Protein AF-A0A951K7D3-F1 (afdb_monomer_lite)

Sequence (99 aa):
MSRSVAVAVMSALFVLSSGAEPARAYPPVDSGYLDYAEMVATIEQIAAGKPSIARLFSIGRGHQGRELWAAAKVSDNVGVDEEEPEVVFTTVACTGGST

Secondary structure (DSSP, 8-state):
--------------------PPPPSS-GGGTTS--HHHHHHHHHHHHHH-TTTEEEEEEEE-TTS-EEEEEEEE-TTTTS--SS---------------

Foldseek 3Di:
DDDDDDDDDDDDPPPPPVPPPPDQLDDPVVNPDDAPVRVVVVLVVVCVVPVQFWDWDFPAADPVRHTRRQDRRGDNRSVDDDPDDDDGDDDDDPHSDDD

pLDDT: mean 77.32, std 19.67, range [35.38, 97.75]

Radius of gyration: 22.45 Å; chains: 1; bounding box: 45×70×38 Å

Structure (mmCIF, N/CA/C/O backbone):
data_AF-A0A951K7D3-F1
#
_entry.id   AF-A0A951K7D3-F1
#
loop_
_atom_site.group_PDB
_atom_site.id
_atom_site.type_symbol
_atom_site.label_atom_id
_atom_site.label_alt_id
_atom_site.label_comp_id
_atom_site.label_asym_id
_atom_site.label_entity_id
_atom_site.label_seq_id
_atom_site.pdbx_PDB_ins_code
_atom_site.Cartn_x
_atom_site.Cartn_y
_atom_site.Cartn_z
_atom_site.occupancy
_atom_site.B_iso_or_equiv
_atom_site.auth_seq_id
_atom_site.auth_comp_id
_atom_site.auth_asym_id
_atom_site.auth_atom_id
_atom_site.pdbx_PDB_model_num
ATOM 1 N N . MET A 1 1 ? 24.835 -58.609 14.491 1.00 47.56 1 MET A N 1
ATOM 2 C CA . MET A 1 1 ? 25.436 -58.481 13.142 1.00 47.56 1 MET A CA 1
ATOM 3 C C . MET A 1 1 ? 24.309 -58.250 12.139 1.00 47.56 1 MET A C 1
ATOM 5 O O . MET A 1 1 ? 23.274 -58.872 12.307 1.00 47.56 1 MET A O 1
ATOM 9 N N . SER A 1 2 ? 24.536 -57.359 11.161 1.00 41.78 2 SER A N 1
ATOM 10 C CA . SER A 1 2 ? 23.599 -56.761 10.173 1.00 41.78 2 SER A CA 1
ATOM 11 C C . SER A 1 2 ? 22.642 -55.701 10.738 1.00 41.78 2 SER A C 1
ATOM 13 O O . SER A 1 2 ? 21.737 -56.038 11.484 1.00 41.78 2 SER A O 1
ATOM 15 N N . ARG A 1 3 ? 22.916 -54.388 10.589 1.00 49.84 3 ARG A N 1
ATOM 16 C CA . ARG A 1 3 ? 22.825 -53.544 9.360 1.00 49.84 3 ARG A CA 1
ATOM 17 C C . ARG A 1 3 ? 21.383 -53.606 8.822 1.00 49.84 3 ARG A C 1
ATOM 19 O O . ARG A 1 3 ? 20.952 -54.673 8.419 1.00 49.84 3 ARG A O 1
ATOM 26 N N . SER A 1 4 ? 20.577 -52.544 8.890 1.00 44.81 4 SER A N 1
ATOM 27 C CA . SER A 1 4 ? 20.767 -51.326 8.095 1.00 44.81 4 SER A CA 1
ATOM 28 C C . SER A 1 4 ? 19.925 -50.148 8.608 1.00 44.81 4 SER A C 1
ATOM 30 O O . SER A 1 4 ? 18.732 -50.293 8.856 1.00 44.81 4 SER A O 1
ATOM 32 N N . VAL A 1 5 ? 20.545 -48.968 8.691 1.00 45.59 5 VAL A N 1
ATOM 33 C CA . VAL A 1 5 ? 19.872 -47.662 8.729 1.00 45.59 5 VAL A CA 1
ATOM 34 C C . VAL A 1 5 ? 19.616 -47.262 7.276 1.00 45.59 5 VAL A C 1
ATOM 36 O O . VAL A 1 5 ? 20.568 -47.115 6.510 1.00 45.59 5 VAL A O 1
ATOM 39 N N . ALA A 1 6 ? 18.353 -47.124 6.878 1.00 37.75 6 ALA A N 1
ATOM 40 C CA . ALA A 1 6 ? 17.989 -46.571 5.578 1.00 37.75 6 ALA A CA 1
ATOM 41 C C . ALA A 1 6 ? 17.901 -45.044 5.702 1.00 37.75 6 ALA A C 1
ATOM 43 O O . ALA A 1 6 ? 16.945 -44.503 6.251 1.00 37.75 6 ALA A O 1
ATOM 44 N N . VAL A 1 7 ? 18.937 -44.359 5.218 1.00 35.38 7 VAL A N 1
ATOM 45 C CA . VAL A 1 7 ? 18.949 -42.909 5.006 1.00 35.38 7 VAL A CA 1
ATOM 46 C C . VAL A 1 7 ? 18.114 -42.629 3.757 1.00 35.38 7 VAL A C 1
ATOM 48 O O . VAL A 1 7 ? 18.543 -42.924 2.643 1.00 35.38 7 VAL A O 1
ATOM 51 N N . ALA A 1 8 ? 16.909 -42.092 3.936 1.00 41.47 8 ALA A N 1
ATOM 52 C CA . ALA A 1 8 ? 16.109 -41.581 2.831 1.00 41.47 8 ALA A CA 1
ATOM 53 C C . ALA A 1 8 ? 16.667 -40.215 2.405 1.00 41.47 8 ALA A C 1
ATOM 55 O O . ALA A 1 8 ? 16.369 -39.181 2.996 1.00 41.47 8 ALA A O 1
ATOM 56 N N . VAL A 1 9 ? 17.518 -40.237 1.381 1.00 47.00 9 VAL A N 1
ATOM 57 C CA . VAL A 1 9 ? 17.872 -39.068 0.574 1.00 47.00 9 VAL A CA 1
ATOM 58 C C . VAL A 1 9 ? 16.646 -38.721 -0.271 1.00 47.00 9 VAL A C 1
ATOM 60 O O . VAL A 1 9 ? 16.288 -39.475 -1.172 1.00 47.00 9 VAL A O 1
ATOM 63 N N . MET A 1 10 ? 15.982 -37.603 0.019 1.00 44.47 10 MET A N 1
ATOM 64 C CA . MET A 1 10 ? 14.903 -37.068 -0.816 1.00 44.47 10 MET A CA 1
ATOM 65 C C . MET A 1 10 ? 15.105 -35.557 -0.975 1.00 44.47 10 MET A C 1
ATOM 67 O O . MET A 1 10 ? 14.628 -34.742 -0.196 1.00 44.47 10 MET A O 1
ATOM 71 N N . SER A 1 11 ? 15.920 -35.252 -1.984 1.00 52.22 11 SER A N 1
ATOM 72 C CA . SER A 1 11 ? 15.829 -34.103 -2.886 1.00 52.22 11 SER A CA 1
ATOM 73 C C . SER A 1 11 ? 15.684 -32.714 -2.263 1.00 52.22 11 SER A C 1
ATOM 75 O O . SER A 1 11 ? 14.592 -32.173 -2.118 1.00 52.22 11 SER A O 1
ATOM 77 N N . ALA A 1 12 ? 16.834 -32.074 -2.050 1.00 49.06 12 ALA A N 1
ATOM 78 C CA . ALA A 1 12 ? 16.937 -30.624 -2.086 1.00 49.06 12 ALA A CA 1
ATOM 79 C C . ALA A 1 12 ? 16.530 -30.137 -3.488 1.00 49.06 12 ALA A C 1
ATOM 81 O O . ALA A 1 12 ? 17.309 -30.224 -4.438 1.00 49.06 12 ALA A O 1
ATOM 82 N N . LEU A 1 13 ? 15.307 -29.622 -3.622 1.00 49.38 13 LEU A N 1
ATOM 83 C CA . LEU A 1 13 ? 14.955 -28.745 -4.731 1.00 49.38 13 LEU A CA 1
ATOM 84 C C . LEU A 1 13 ? 15.644 -27.401 -4.453 1.00 49.38 13 LEU A C 1
ATOM 86 O O . LEU A 1 13 ? 15.068 -26.484 -3.873 1.00 49.38 13 LEU A O 1
ATOM 90 N N . PHE A 1 14 ? 16.935 -27.330 -4.776 1.00 47.62 14 PHE A N 1
ATOM 91 C CA . PHE A 1 14 ? 17.673 -26.077 -4.815 1.00 47.62 14 PHE A CA 1
ATOM 92 C C . PHE A 1 14 ? 17.081 -25.265 -5.964 1.00 47.62 14 PHE A C 1
ATOM 94 O O . PHE A 1 14 ? 17.417 -25.469 -7.131 1.00 47.62 14 PHE A O 1
ATOM 101 N N . VAL A 1 15 ? 16.122 -24.403 -5.630 1.00 56.09 15 VAL A N 1
ATOM 102 C CA . VAL A 1 15 ? 15.662 -23.347 -6.523 1.00 56.09 15 VAL A CA 1
ATOM 103 C C . VAL A 1 15 ? 16.904 -22.538 -6.877 1.00 56.09 15 VAL A C 1
ATOM 105 O O . VAL A 1 15 ? 17.439 -21.814 -6.038 1.00 56.09 15 VAL A O 1
ATOM 108 N N . LEU A 1 16 ? 17.390 -22.688 -8.111 1.00 50.03 16 LEU A N 1
ATOM 109 C CA . LEU A 1 16 ? 18.271 -21.698 -8.708 1.00 50.03 16 LEU A CA 1
ATOM 110 C C . LEU A 1 16 ? 17.437 -20.428 -8.845 1.00 50.03 16 LEU A C 1
ATOM 112 O O . LEU A 1 16 ? 16.755 -20.227 -9.847 1.00 50.03 16 LEU A O 1
ATOM 116 N N . SER A 1 17 ? 17.457 -19.598 -7.803 1.00 58.31 17 SER A N 1
ATOM 117 C CA . SER A 1 17 ? 17.087 -18.201 -7.944 1.00 58.31 17 SER A CA 1
ATOM 118 C C . SER A 1 17 ? 18.061 -17.636 -8.968 1.00 58.31 17 SER A C 1
ATOM 120 O O . SER A 1 17 ? 19.258 -17.510 -8.698 1.00 58.31 17 SER A O 1
ATOM 122 N N . SER A 1 18 ? 17.588 -17.412 -10.193 1.00 52.94 18 SER A N 1
ATOM 123 C CA . SER A 1 18 ? 18.326 -16.618 -11.158 1.00 52.94 18 SER A CA 1
ATOM 124 C C . SER A 1 18 ? 18.545 -15.264 -10.497 1.00 52.94 18 SER A C 1
ATOM 126 O O . SER A 1 18 ? 17.594 -14.503 -10.350 1.00 52.94 18 SER A O 1
ATOM 128 N N . GLY A 1 19 ? 19.779 -14.983 -10.073 1.00 47.25 19 GLY A N 1
ATOM 129 C CA . GLY A 1 19 ? 20.199 -13.712 -9.476 1.00 47.25 19 GLY A CA 1
ATOM 130 C C . GLY A 1 19 ? 20.185 -12.545 -10.466 1.00 47.25 19 GLY A C 1
ATOM 131 O O . GLY A 1 19 ? 21.065 -11.692 -10.426 1.00 47.25 19 GLY A O 1
ATOM 132 N N . ALA A 1 20 ? 19.224 -12.525 -11.388 1.00 48.44 20 ALA A N 1
ATOM 133 C CA . ALA A 1 20 ? 18.844 -11.317 -12.083 1.00 48.44 20 ALA A CA 1
ATOM 134 C C . ALA A 1 20 ? 18.030 -10.490 -11.084 1.00 48.44 20 ALA A C 1
ATOM 136 O O . ALA A 1 20 ? 16.801 -10.540 -11.074 1.00 48.44 20 ALA A O 1
ATOM 137 N N . GLU A 1 21 ? 18.741 -9.773 -10.211 1.00 54.09 21 GLU A N 1
ATOM 138 C CA . GLU A 1 21 ? 18.168 -8.621 -9.521 1.00 54.09 21 GLU A CA 1
ATOM 139 C C . GLU A 1 21 ? 17.482 -7.777 -10.607 1.00 54.09 21 GLU A C 1
ATOM 141 O O . GLU A 1 21 ? 18.126 -7.494 -11.630 1.00 54.09 21 GLU A O 1
ATOM 146 N N . PRO A 1 22 ? 16.182 -7.455 -10.473 1.00 59.72 22 PRO A N 1
ATOM 147 C CA . PRO A 1 22 ? 15.498 -6.662 -11.481 1.00 59.72 22 PRO A CA 1
ATOM 148 C C . PRO A 1 22 ? 16.327 -5.403 -11.733 1.00 59.72 22 PRO A C 1
ATOM 150 O O . PRO A 1 22 ? 16.810 -4.772 -10.791 1.00 59.72 22 PRO A O 1
ATOM 153 N N . ALA A 1 23 ? 16.555 -5.075 -13.008 1.00 65.19 23 ALA A N 1
ATOM 154 C CA . ALA A 1 23 ? 17.243 -3.843 -13.359 1.00 65.19 23 ALA A CA 1
ATOM 155 C C . ALA A 1 23 ? 16.539 -2.700 -12.622 1.00 65.19 23 ALA A C 1
ATOM 157 O O . ALA A 1 23 ? 15.330 -2.528 -12.779 1.00 65.19 23 ALA A O 1
ATOM 158 N N . ARG A 1 24 ? 17.282 -1.988 -11.766 1.00 68.19 24 ARG A N 1
ATOM 159 C CA . ARG A 1 24 ? 16.709 -0.955 -10.905 1.00 68.19 24 ARG A CA 1
ATOM 160 C C . ARG A 1 24 ? 15.930 0.024 -11.776 1.00 68.19 24 ARG A C 1
ATOM 162 O O . ARG A 1 24 ? 16.483 0.547 -12.743 1.00 68.19 24 ARG A O 1
ATOM 169 N N . ALA A 1 25 ? 14.662 0.258 -11.441 1.00 79.06 25 ALA A N 1
ATOM 170 C CA . ALA A 1 25 ? 13.789 1.107 -12.251 1.00 79.06 25 ALA A CA 1
ATOM 171 C C . ALA A 1 25 ? 14.288 2.560 -12.342 1.00 79.06 25 ALA A C 1
ATOM 173 O O . ALA A 1 25 ? 13.915 3.289 -13.259 1.00 79.06 25 ALA A O 1
ATOM 174 N N . TYR A 1 26 ? 15.148 2.963 -11.402 1.00 83.12 26 TYR A N 1
ATOM 175 C CA . TYR A 1 26 ? 15.718 4.297 -11.302 1.00 83.12 26 TYR A CA 1
ATOM 176 C C . TYR A 1 26 ? 17.257 4.265 -11.278 1.00 83.12 26 TYR A C 1
ATOM 178 O O . TYR A 1 26 ? 17.849 3.312 -10.754 1.00 83.12 26 TYR A O 1
ATOM 186 N N . PRO A 1 27 ? 17.927 5.311 -11.804 1.00 87.81 27 PRO A N 1
ATOM 187 C CA . PRO A 1 27 ? 19.372 5.479 -11.678 1.00 87.81 27 PRO A CA 1
ATOM 188 C C . PRO A 1 27 ? 19.839 5.482 -10.212 1.00 87.81 27 PRO A C 1
ATOM 190 O O . PRO A 1 27 ? 19.060 5.819 -9.321 1.00 87.81 27 PRO A O 1
ATOM 193 N N . PRO A 1 28 ? 21.126 5.202 -9.926 1.00 88.00 28 PRO A N 1
ATOM 194 C CA . PRO A 1 28 ? 21.637 5.173 -8.552 1.00 88.00 28 PRO A CA 1
ATOM 195 C C . PRO A 1 28 ? 21.419 6.466 -7.755 1.00 88.00 28 PRO A C 1
ATOM 197 O O . PRO A 1 28 ? 21.270 6.405 -6.542 1.00 88.00 28 PRO A O 1
ATOM 200 N N . VAL A 1 29 ? 21.385 7.628 -8.417 1.00 92.44 29 VAL A N 1
ATOM 201 C CA . VAL A 1 29 ? 21.103 8.918 -7.760 1.00 92.44 29 VAL A CA 1
ATOM 202 C C . VAL A 1 29 ? 19.660 9.017 -7.245 1.00 92.44 29 VAL A C 1
ATOM 204 O O . VAL A 1 29 ? 19.416 9.670 -6.237 1.00 92.44 29 VAL A O 1
ATOM 207 N N . ASP A 1 30 ? 18.735 8.294 -7.874 1.00 88.44 30 ASP A N 1
ATOM 208 C CA . ASP A 1 30 ? 17.302 8.277 -7.571 1.00 88.44 30 ASP A CA 1
ATOM 209 C C . ASP A 1 30 ? 16.894 6.993 -6.827 1.00 88.44 30 ASP A C 1
ATOM 211 O O . ASP A 1 30 ? 15.721 6.635 -6.752 1.00 88.44 30 ASP A O 1
ATOM 215 N N . SER A 1 31 ? 17.859 6.285 -6.233 1.00 86.75 31 SER A N 1
ATOM 216 C CA . SER A 1 31 ? 17.651 4.977 -5.605 1.00 86.75 31 SER A CA 1
ATOM 217 C C . SER A 1 31 ? 16.688 4.978 -4.410 1.00 86.75 31 SER A C 1
ATOM 219 O O . SER A 1 31 ? 16.341 3.905 -3.920 1.00 86.75 31 SER A O 1
ATOM 221 N N . GLY A 1 32 ? 16.330 6.159 -3.896 1.00 87.25 32 GLY A N 1
ATOM 222 C CA . GLY A 1 32 ? 15.359 6.335 -2.814 1.00 87.25 32 GLY A CA 1
ATOM 223 C C . GLY A 1 32 ? 13.898 6.332 -3.274 1.00 87.25 32 GLY A C 1
ATOM 224 O O . GLY A 1 32 ? 13.011 6.244 -2.427 1.00 87.25 32 GLY A O 1
ATOM 225 N N . TYR A 1 33 ? 13.635 6.427 -4.581 1.00 87.00 33 TYR A N 1
ATOM 226 C CA . TYR A 1 33 ? 12.292 6.252 -5.123 1.00 87.00 33 TYR A CA 1
ATOM 227 C C . TYR A 1 33 ? 11.956 4.770 -5.243 1.00 87.00 33 TYR A C 1
ATOM 229 O O . TYR A 1 33 ? 12.805 3.963 -5.613 1.00 87.00 33 TYR A O 1
ATOM 237 N N . LEU A 1 34 ? 10.703 4.445 -4.933 1.00 86.44 34 LEU A N 1
ATOM 238 C CA . LEU A 1 34 ? 10.166 3.101 -5.079 1.00 86.44 34 LEU A CA 1
ATOM 239 C C . LEU A 1 34 ? 9.549 2.955 -6.461 1.00 86.44 34 LEU A C 1
ATOM 241 O O . LEU A 1 34 ? 8.735 3.789 -6.876 1.00 86.44 34 LEU A O 1
ATOM 245 N N . ASP A 1 35 ? 9.890 1.875 -7.149 1.00 86.56 35 ASP A N 1
ATOM 246 C CA . ASP A 1 35 ? 9.112 1.437 -8.297 1.00 86.56 35 ASP A CA 1
ATOM 247 C C . ASP A 1 35 ? 7.772 0.832 -7.854 1.00 86.56 35 ASP A C 1
ATOM 249 O O . ASP A 1 35 ? 7.409 0.829 -6.675 1.00 86.56 35 ASP A O 1
ATOM 253 N N . TYR A 1 36 ? 6.979 0.337 -8.804 1.00 86.19 36 TYR A N 1
ATOM 254 C CA . TYR A 1 36 ? 5.696 -0.255 -8.445 1.00 86.19 36 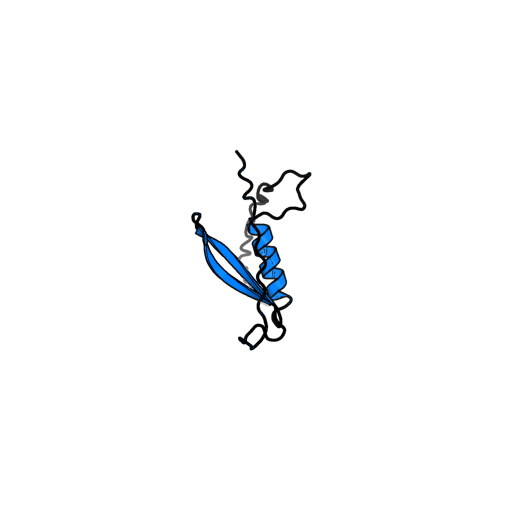TYR A CA 1
ATOM 255 C C . TYR A 1 36 ? 5.826 -1.493 -7.564 1.00 86.19 36 TYR A C 1
ATOM 257 O O . TYR A 1 36 ? 5.099 -1.598 -6.584 1.00 86.19 36 TYR A O 1
ATOM 265 N N . ALA A 1 37 ? 6.693 -2.437 -7.922 1.00 87.81 37 ALA A N 1
ATOM 266 C CA . ALA A 1 37 ? 6.825 -3.685 -7.184 1.00 87.81 37 ALA A CA 1
ATOM 267 C C . ALA A 1 37 ? 7.368 -3.416 -5.774 1.00 87.81 37 ALA A C 1
ATOM 269 O O . ALA A 1 37 ? 6.850 -3.964 -4.801 1.00 87.81 37 ALA A O 1
ATOM 270 N N . GLU A 1 38 ? 8.337 -2.508 -5.657 1.00 88.06 38 GLU A N 1
ATOM 271 C CA . GLU A 1 38 ? 8.881 -2.044 -4.381 1.00 88.06 38 GLU A CA 1
ATOM 272 C C . GLU A 1 38 ? 7.818 -1.320 -3.538 1.00 88.06 38 GLU A C 1
ATOM 274 O O . GLU A 1 38 ? 7.690 -1.586 -2.339 1.00 88.06 38 GLU A O 1
ATOM 279 N N . MET A 1 39 ? 7.005 -0.451 -4.151 1.00 88.94 39 MET A N 1
ATOM 280 C CA . MET A 1 39 ? 5.886 0.220 -3.483 1.00 88.94 39 MET A CA 1
ATOM 281 C C . MET A 1 39 ? 4.862 -0.797 -2.967 1.00 88.94 39 MET A C 1
ATOM 283 O O . MET A 1 39 ? 4.454 -0.697 -1.811 1.00 88.94 39 MET A O 1
ATOM 287 N N . VAL A 1 40 ? 4.471 -1.780 -3.787 1.00 89.88 40 VAL A N 1
ATOM 288 C CA . VAL A 1 40 ? 3.522 -2.837 -3.396 1.00 89.88 40 VAL A CA 1
ATOM 289 C C . VAL A 1 40 ? 4.067 -3.656 -2.229 1.00 89.88 40 VAL A C 1
ATOM 291 O O . VAL A 1 40 ? 3.395 -3.780 -1.207 1.00 89.88 40 VAL A O 1
ATOM 294 N N . ALA A 1 41 ? 5.309 -4.130 -2.324 1.00 91.94 41 ALA A N 1
ATOM 295 C CA . ALA A 1 41 ? 5.936 -4.881 -1.241 1.00 91.94 41 ALA A CA 1
ATOM 296 C C . ALA A 1 41 ? 6.009 -4.055 0.057 1.00 91.94 41 ALA A C 1
ATOM 298 O O . ALA A 1 41 ? 5.744 -4.569 1.144 1.00 91.94 41 ALA A O 1
ATOM 299 N N . THR A 1 42 ? 6.311 -2.757 -0.050 1.00 91.25 42 THR A N 1
ATOM 300 C CA . THR A 1 42 ? 6.387 -1.848 1.103 1.00 91.25 42 THR A CA 1
ATOM 301 C C . THR A 1 42 ? 5.032 -1.695 1.796 1.00 91.25 42 THR A C 1
ATOM 303 O O . THR A 1 42 ? 4.946 -1.827 3.019 1.00 91.25 42 THR A O 1
ATOM 306 N N . ILE A 1 43 ? 3.955 -1.438 1.048 1.00 90.69 43 ILE A N 1
ATOM 307 C CA . ILE A 1 43 ? 2.623 -1.266 1.649 1.00 90.69 43 ILE A CA 1
ATOM 308 C C . ILE A 1 43 ? 2.087 -2.580 2.232 1.00 90.69 43 ILE A C 1
ATOM 310 O O . ILE A 1 43 ? 1.483 -2.558 3.307 1.00 90.69 43 ILE A O 1
ATOM 314 N N . GLU A 1 44 ? 2.352 -3.722 1.588 1.00 93.12 44 GLU A N 1
ATOM 315 C CA 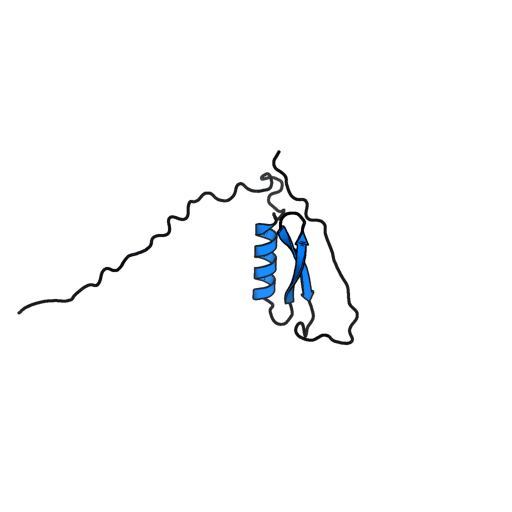. GLU A 1 44 ? 1.987 -5.051 2.097 1.00 93.12 44 GLU A CA 1
ATOM 316 C C . GLU A 1 44 ? 2.686 -5.348 3.426 1.00 93.12 44 GLU A C 1
ATOM 318 O O . GLU A 1 44 ? 2.036 -5.768 4.387 1.00 93.12 44 GLU A O 1
ATOM 323 N N . GLN A 1 45 ? 3.986 -5.050 3.523 1.00 94.56 45 GLN A N 1
ATOM 324 C CA . GLN A 1 45 ? 4.741 -5.171 4.773 1.00 94.56 45 GLN A CA 1
ATOM 325 C C . GLN A 1 45 ? 4.177 -4.271 5.878 1.00 94.56 45 GLN A C 1
ATOM 327 O O . GLN A 1 45 ? 4.050 -4.705 7.025 1.00 94.56 45 GLN A O 1
ATOM 332 N N . ILE A 1 46 ? 3.810 -3.026 5.553 1.00 92.50 46 ILE A N 1
ATOM 333 C CA . ILE A 1 46 ? 3.219 -2.096 6.526 1.00 92.50 46 ILE A CA 1
ATOM 334 C C . ILE A 1 46 ? 1.886 -2.634 7.051 1.00 92.50 46 ILE A C 1
ATOM 336 O O . ILE A 1 46 ? 1.677 -2.629 8.267 1.00 92.50 46 ILE A O 1
ATOM 340 N N . ALA A 1 47 ? 1.006 -3.103 6.166 1.00 92.94 47 ALA A N 1
ATOM 341 C CA . ALA A 1 47 ? -0.299 -3.633 6.545 1.00 92.94 47 ALA A CA 1
ATOM 342 C C . ALA A 1 47 ? -0.176 -4.921 7.370 1.00 92.94 47 ALA A C 1
ATOM 344 O O . ALA A 1 47 ? -0.822 -5.050 8.408 1.00 92.94 47 ALA A O 1
ATOM 345 N N . ALA A 1 48 ? 0.724 -5.826 6.977 1.00 94.50 48 ALA A N 1
ATOM 346 C CA . ALA A 1 48 ? 1.024 -7.035 7.740 1.00 94.50 48 ALA A CA 1
ATOM 347 C C . ALA A 1 48 ? 1.593 -6.722 9.136 1.00 94.50 48 ALA A C 1
ATOM 349 O O . ALA A 1 48 ? 1.291 -7.425 10.099 1.00 94.50 48 ALA A O 1
ATOM 350 N N . GLY A 1 49 ? 2.386 -5.653 9.265 1.00 96.69 49 GLY A N 1
ATOM 351 C CA . GLY A 1 49 ? 2.943 -5.204 10.542 1.00 96.69 49 GLY A CA 1
ATOM 352 C C . GLY A 1 49 ? 1.975 -4.402 11.420 1.00 96.69 49 GLY A C 1
ATOM 353 O O . GLY A 1 49 ? 2.271 -4.186 12.595 1.00 96.69 49 GLY A O 1
ATOM 354 N N . LYS A 1 50 ? 0.845 -3.930 10.875 1.00 95.62 50 LYS A N 1
ATOM 355 C CA . LYS A 1 50 ? -0.137 -3.083 11.580 1.00 95.62 50 LYS A CA 1
ATOM 356 C C . LYS A 1 50 ? -1.592 -3.507 11.304 1.00 95.62 50 LYS A C 1
ATOM 358 O O . LYS A 1 50 ? -2.416 -2.655 10.976 1.00 95.62 50 LYS A O 1
ATOM 363 N N . PRO A 1 51 ? -1.955 -4.790 11.470 1.00 95.19 51 PRO A N 1
ATOM 364 C CA . PRO A 1 51 ? -3.246 -5.307 11.012 1.00 95.19 51 PRO A CA 1
ATOM 365 C C . PRO A 1 51 ? -4.450 -4.750 11.783 1.00 95.19 51 PRO A C 1
ATOM 367 O O . PRO A 1 51 ? -5.565 -4.780 11.271 1.00 95.19 51 PRO A O 1
ATOM 370 N N . SER A 1 52 ? -4.249 -4.246 13.006 1.00 95.94 52 SER A N 1
ATOM 371 C CA . SER A 1 52 ? -5.316 -3.627 13.798 1.00 95.94 52 SER A CA 1
ATOM 372 C C . SER A 1 52 ? -5.730 -2.259 13.265 1.00 95.94 52 SER A C 1
ATOM 374 O O . SER A 1 52 ? -6.865 -1.862 13.487 1.00 95.94 52 SER A O 1
ATOM 376 N N . ILE A 1 53 ? -4.822 -1.556 12.573 1.00 95.31 53 ILE A N 1
ATOM 377 C CA . ILE A 1 53 ? -5.057 -0.180 12.129 1.00 95.31 53 ILE A CA 1
ATOM 378 C C . ILE A 1 53 ? -4.879 0.052 10.635 1.00 95.31 53 ILE A C 1
ATOM 380 O O . ILE A 1 53 ? -5.131 1.156 10.181 1.00 95.31 53 ILE A O 1
ATOM 384 N N . ALA A 1 54 ? -4.410 -0.930 9.867 1.00 94.62 54 ALA A N 1
ATOM 385 C CA . ALA A 1 54 ? -4.152 -0.786 8.441 1.00 94.62 54 ALA A CA 1
ATOM 386 C C . ALA A 1 54 ? -4.717 -1.977 7.663 1.00 94.62 54 ALA A C 1
ATOM 388 O O . ALA A 1 54 ? -4.381 -3.130 7.937 1.00 94.62 54 ALA A O 1
ATOM 389 N N . ARG A 1 55 ? -5.539 -1.697 6.649 1.00 93.62 55 ARG A N 1
ATOM 390 C CA . ARG A 1 55 ? -6.081 -2.708 5.730 1.00 93.62 55 ARG A CA 1
ATOM 391 C C . ARG A 1 55 ? -5.905 -2.246 4.293 1.00 93.62 55 ARG A C 1
ATOM 393 O O . ARG A 1 55 ? -6.432 -1.204 3.920 1.00 93.62 55 ARG A O 1
ATOM 400 N N . LEU A 1 56 ? -5.215 -3.044 3.484 1.00 92.94 56 LEU A N 1
ATOM 401 C CA . LEU A 1 56 ? -5.085 -2.790 2.050 1.00 92.94 56 LEU A CA 1
ATOM 402 C C . LEU A 1 56 ? -6.309 -3.274 1.286 1.00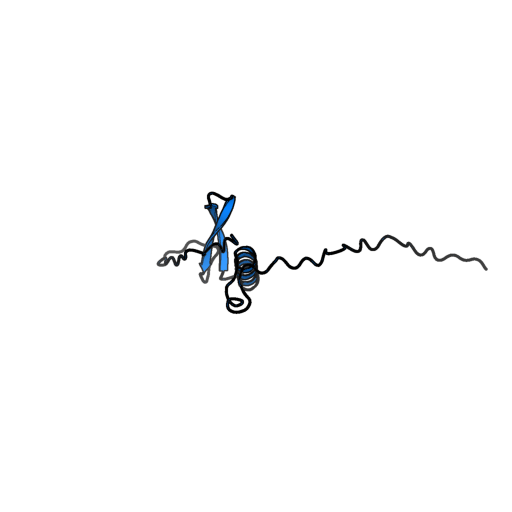 92.94 56 LEU A C 1
ATOM 404 O O . LEU A 1 56 ? -6.832 -4.358 1.550 1.00 92.94 56 LEU A O 1
ATOM 408 N N . PHE A 1 57 ? -6.707 -2.492 0.290 1.00 91.44 57 PHE A N 1
ATOM 409 C CA . PHE A 1 57 ? -7.635 -2.920 -0.744 1.00 91.44 57 PHE A CA 1
ATOM 410 C C . PHE A 1 57 ? -7.339 -2.214 -2.072 1.00 91.44 57 PHE A C 1
ATOM 412 O O . PHE A 1 57 ? -6.696 -1.162 -2.129 1.00 91.44 57 PHE A O 1
ATOM 419 N N . SER A 1 58 ? -7.808 -2.826 -3.155 1.00 90.94 58 SER A N 1
ATOM 420 C CA . SER A 1 58 ? -7.733 -2.280 -4.509 1.00 90.94 58 SER A CA 1
ATOM 421 C C . SER A 1 58 ? -9.080 -1.667 -4.895 1.00 90.94 58 SER A C 1
ATOM 423 O O . SER A 1 58 ? -10.122 -2.256 -4.605 1.00 90.94 58 SER A O 1
ATOM 425 N N . ILE A 1 59 ? -9.072 -0.509 -5.569 1.00 91.00 59 ILE A N 1
ATOM 426 C CA . ILE A 1 59 ? -10.283 0.073 -6.198 1.00 91.00 59 ILE A CA 1
ATOM 427 C C . ILE A 1 59 ? -10.475 -0.394 -7.641 1.00 91.00 59 ILE A C 1
ATOM 429 O O . ILE A 1 59 ? -11.407 0.038 -8.317 1.00 91.00 59 ILE A O 1
ATOM 433 N N . GLY A 1 60 ? -9.591 -1.260 -8.136 1.00 90.56 60 GLY A N 1
ATOM 434 C CA . GLY A 1 60 ? -9.660 -1.799 -9.483 1.00 90.56 60 GLY A CA 1
ATOM 435 C C . GLY A 1 60 ? -8.292 -1.882 -10.135 1.00 90.56 60 GLY A C 1
ATOM 436 O O . GLY A 1 60 ? -7.253 -1.828 -9.485 1.00 90.56 60 GLY A O 1
ATOM 437 N N . ARG A 1 61 ? -8.288 -2.009 -11.460 1.00 91.00 61 ARG A N 1
ATOM 438 C CA . ARG A 1 61 ? -7.060 -2.132 -12.244 1.00 91.00 61 ARG A CA 1
ATOM 439 C C . ARG A 1 61 ? -6.916 -0.966 -13.204 1.00 91.00 61 ARG A C 1
ATOM 441 O O . ARG A 1 61 ? -7.891 -0.526 -13.808 1.00 91.00 61 ARG A O 1
ATOM 448 N N . GLY A 1 62 ? -5.687 -0.485 -13.355 1.00 86.62 62 GLY A N 1
ATOM 449 C CA . GLY A 1 62 ? -5.338 0.484 -14.385 1.00 86.62 62 GLY A CA 1
ATOM 450 C C . GLY A 1 62 ? -5.365 -0.145 -15.779 1.00 86.62 62 GLY A C 1
ATOM 451 O O . GLY A 1 62 ? -5.470 -1.361 -15.932 1.00 86.62 62 GLY A O 1
ATOM 452 N N . HIS A 1 63 ? -5.187 0.679 -16.811 1.00 89.44 63 HIS A N 1
ATOM 453 C CA . HIS A 1 63 ? -5.192 0.229 -18.210 1.00 89.44 63 HIS A CA 1
ATOM 454 C C . HIS A 1 63 ? -4.171 -0.890 -18.500 1.00 89.44 63 HIS A C 1
ATOM 456 O O . HIS A 1 63 ? -4.437 -1.793 -19.281 1.00 89.44 63 HIS A O 1
ATOM 462 N N . GLN A 1 64 ? -3.012 -0.865 -17.834 1.00 88.56 64 GLN A N 1
ATOM 463 C CA . GLN A 1 64 ? -1.968 -1.892 -17.959 1.00 88.56 64 GLN A CA 1
ATOM 464 C C . GLN A 1 64 ? -2.197 -3.116 -17.045 1.00 88.56 64 GLN A C 1
ATOM 466 O O . GLN A 1 64 ? -1.280 -3.902 -16.832 1.00 88.56 64 GLN A O 1
ATOM 471 N N . GLY A 1 65 ? -3.384 -3.265 -16.445 1.00 88.50 65 GLY A N 1
ATOM 472 C CA . GLY A 1 65 ? -3.730 -4.402 -15.583 1.00 88.50 65 GLY A CA 1
ATOM 473 C C . GLY A 1 65 ? -3.133 -4.361 -14.171 1.00 88.50 65 GLY A C 1
ATOM 474 O O . GLY A 1 65 ? -3.317 -5.305 -13.409 1.00 88.50 65 GLY A O 1
ATOM 475 N N . ARG A 1 66 ? -2.442 -3.279 -13.800 1.00 87.75 66 ARG A N 1
ATOM 476 C CA . ARG A 1 66 ? -1.877 -3.088 -12.456 1.00 87.75 66 ARG A CA 1
ATOM 477 C C . ARG A 1 66 ? -2.971 -2.748 -11.453 1.00 87.75 66 ARG A C 1
ATOM 479 O O . ARG A 1 66 ? -3.827 -1.919 -11.757 1.00 87.75 66 ARG A O 1
ATOM 486 N N . GLU A 1 67 ? -2.911 -3.349 -10.268 1.00 88.94 67 GLU A N 1
ATOM 487 C CA . GLU A 1 67 ? -3.800 -3.001 -9.158 1.00 88.94 67 GLU A CA 1
ATOM 488 C C . GLU A 1 67 ? -3.618 -1.526 -8.796 1.00 88.94 67 GLU A C 1
ATOM 490 O O . GLU A 1 67 ? -2.496 -1.052 -8.565 1.00 88.94 67 GLU A O 1
ATOM 495 N N . LEU A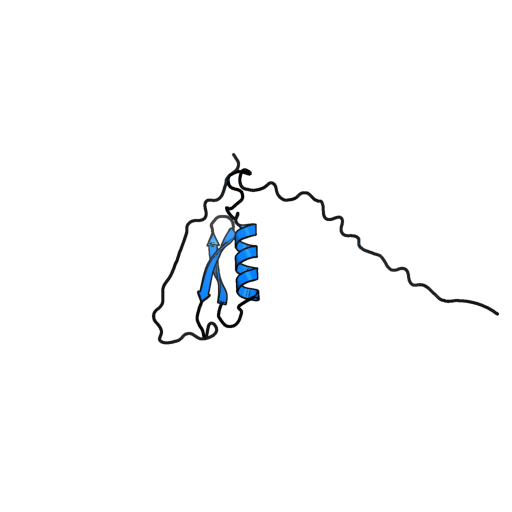 1 68 ? -4.737 -0.811 -8.751 1.00 86.88 68 LEU A N 1
ATOM 496 C CA . LEU A 1 68 ? -4.832 0.518 -8.180 1.00 86.88 68 LEU A CA 1
ATOM 497 C C . LEU A 1 68 ? -4.998 0.326 -6.680 1.00 86.88 68 LEU A C 1
ATOM 499 O O . LEU A 1 68 ? -6.117 0.272 -6.166 1.00 86.88 68 LEU A O 1
ATOM 503 N N . TRP A 1 69 ? -3.864 0.173 -6.000 1.00 79.25 69 TRP A N 1
ATOM 504 C CA . TRP A 1 69 ? -3.797 0.167 -4.545 1.00 79.25 69 TRP A CA 1
ATOM 505 C C . TRP A 1 69 ? -4.318 1.506 -4.044 1.00 79.25 69 TRP A C 1
ATOM 507 O O . TRP A 1 69 ? -3.616 2.512 -4.042 1.00 79.25 69 TRP A O 1
ATOM 517 N N . ALA A 1 70 ? -5.606 1.522 -3.738 1.00 58.41 70 ALA A N 1
ATOM 518 C CA . ALA A 1 70 ? -6.357 2.746 -3.566 1.00 58.41 70 ALA A CA 1
ATOM 519 C C . ALA A 1 70 ? -6.137 3.366 -2.204 1.00 58.41 70 ALA A C 1
ATOM 521 O O . ALA A 1 70 ? -6.151 4.582 -2.063 1.00 58.41 70 ALA A O 1
ATOM 522 N N . ALA A 1 71 ? -6.005 2.518 -1.192 1.00 58.59 71 ALA A N 1
ATOM 523 C CA . ALA A 1 71 ? -5.989 2.953 0.179 1.00 58.59 71 ALA A CA 1
ATOM 524 C C . ALA A 1 71 ? -5.556 1.781 1.050 1.00 58.59 71 ALA A C 1
ATOM 526 O O . ALA A 1 71 ? -6.144 0.698 1.030 1.00 58.59 71 ALA A O 1
ATOM 527 N N . ALA A 1 72 ? -4.544 2.021 1.873 1.00 72.25 72 ALA A N 1
ATOM 528 C CA . ALA A 1 72 ? -4.613 1.452 3.200 1.00 72.25 72 ALA A CA 1
ATOM 529 C C . ALA A 1 72 ? -5.740 2.216 3.909 1.00 72.25 72 ALA A C 1
ATOM 531 O O . ALA A 1 72 ? -5.588 3.417 4.136 1.00 72.25 72 ALA A O 1
ATOM 532 N N . LYS A 1 73 ? -6.871 1.573 4.233 1.00 91.69 73 LYS A N 1
ATOM 533 C CA . LYS A 1 73 ? -7.751 2.149 5.260 1.00 91.69 73 LYS A CA 1
ATOM 534 C C . LYS A 1 73 ? -6.907 2.218 6.524 1.00 91.69 73 LYS A C 1
ATOM 536 O O . LYS A 1 73 ? -6.336 1.195 6.909 1.00 91.69 73 LYS A O 1
ATOM 541 N N . VAL A 1 74 ? -6.804 3.405 7.113 1.00 94.31 74 VAL A N 1
ATOM 542 C CA . VAL A 1 74 ? -6.120 3.618 8.385 1.00 94.31 74 VAL A CA 1
ATOM 543 C C . VAL A 1 74 ? -7.120 4.168 9.387 1.00 94.31 74 VAL A C 1
ATOM 545 O O . VAL A 1 74 ? -7.631 5.263 9.192 1.00 94.31 74 VAL A O 1
ATOM 548 N N . SER A 1 75 ? -7.433 3.383 10.411 1.00 95.81 75 SER A N 1
ATOM 549 C CA . SER A 1 75 ? -8.390 3.713 11.479 1.00 95.81 75 SER A CA 1
ATOM 550 C C . SER A 1 75 ? -8.147 2.755 12.649 1.00 95.81 75 SER A C 1
ATOM 552 O O . SER A 1 75 ? -7.624 1.661 12.435 1.00 95.81 75 SER A O 1
ATOM 554 N N . ASP A 1 76 ? -8.462 3.151 13.879 1.00 95.69 76 ASP A N 1
ATOM 555 C CA . ASP A 1 76 ? -8.307 2.318 15.080 1.00 95.69 76 ASP A CA 1
ATOM 556 C C . ASP A 1 76 ? -9.212 1.074 15.076 1.00 95.69 76 ASP A C 1
ATOM 558 O O . ASP A 1 76 ? -8.823 0.041 15.630 1.00 95.69 76 ASP A O 1
ATOM 562 N N . ASN A 1 77 ? -10.346 1.125 14.372 1.00 95.88 77 ASN A N 1
ATOM 563 C CA . ASN A 1 77 ? -11.216 -0.017 14.102 1.00 95.88 77 ASN A CA 1
ATOM 564 C C . ASN A 1 77 ? -11.364 -0.271 12.591 1.00 95.88 77 ASN A C 1
ATOM 566 O O . ASN A 1 77 ? -12.451 -0.297 12.014 1.00 95.88 77 ASN A O 1
ATOM 570 N N . VAL A 1 78 ? -10.233 -0.538 11.929 1.00 95.19 78 VAL A N 1
ATOM 571 C CA . VAL A 1 78 ? -10.114 -0.663 10.461 1.00 95.19 78 VAL A CA 1
ATOM 572 C C . VAL A 1 78 ? -11.081 -1.667 9.800 1.00 95.19 78 VAL A C 1
ATOM 574 O O . VAL A 1 78 ? -11.299 -1.634 8.586 1.00 95.19 78 VAL A O 1
ATOM 577 N N . GLY A 1 79 ? -11.637 -2.603 10.574 1.00 94.62 79 GLY A N 1
ATOM 578 C CA . GLY A 1 79 ? -12.570 -3.620 10.097 1.00 94.62 79 GLY A CA 1
ATOM 579 C C . GLY A 1 79 ? -14.029 -3.181 10.009 1.00 94.62 79 GLY A C 1
ATOM 580 O O . GLY A 1 79 ? -14.804 -3.886 9.359 1.00 94.62 79 GLY A O 1
ATOM 581 N N . VAL A 1 80 ? -14.383 -2.058 10.630 1.00 96.12 80 VAL A N 1
ATOM 582 C CA . VAL A 1 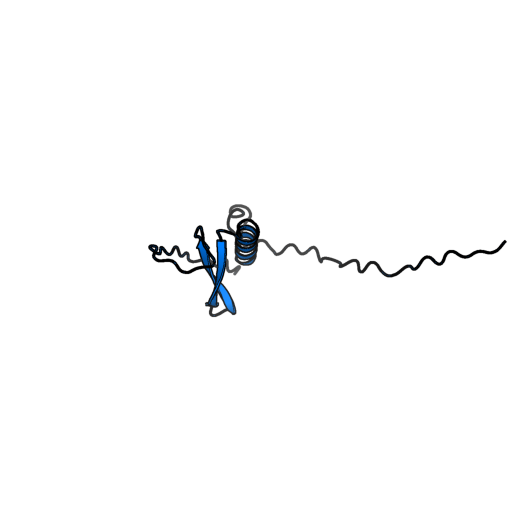80 ? -15.749 -1.541 10.741 1.00 96.12 80 VAL A CA 1
ATOM 583 C C . VAL A 1 80 ? -15.817 -0.176 10.068 1.00 96.12 80 VAL A C 1
ATOM 585 O O . VAL A 1 80 ? -14.817 0.531 9.970 1.00 96.12 80 VAL A O 1
ATOM 588 N N . ASP A 1 81 ? -16.975 0.147 9.510 1.00 95.38 81 ASP A N 1
ATOM 589 C CA . ASP A 1 81 ? -17.281 1.491 9.038 1.00 95.38 81 ASP A CA 1
ATOM 590 C C . ASP A 1 81 ? -18.009 2.243 10.152 1.00 95.38 81 ASP A C 1
ATOM 592 O O . ASP A 1 81 ? -19.007 1.747 10.677 1.00 95.38 81 ASP A O 1
ATOM 596 N N . GLU A 1 82 ? -17.459 3.376 10.567 1.00 97.19 82 GLU A N 1
ATOM 597 C CA . GLU A 1 82 ? -17.856 4.099 11.776 1.00 97.19 82 GLU A CA 1
ATOM 598 C C . GLU A 1 82 ? -18.287 5.520 11.415 1.00 97.19 82 GLU A C 1
ATOM 600 O O . GLU A 1 82 ? -17.984 6.016 10.332 1.00 97.19 82 GLU A O 1
ATOM 605 N N . GLU A 1 83 ? -19.007 6.193 12.314 1.00 97.75 83 GLU A N 1
ATOM 606 C CA . GLU A 1 83 ? -19.477 7.566 12.095 1.00 97.75 83 GLU A CA 1
ATOM 607 C C . GLU A 1 83 ? -18.345 8.583 12.350 1.00 97.75 83 GLU A C 1
ATOM 609 O O . GLU A 1 83 ? -18.419 9.433 13.239 1.00 97.75 83 GLU A O 1
ATOM 614 N N . GLU A 1 84 ? -17.269 8.458 11.569 1.00 96.81 84 GLU A N 1
ATOM 615 C CA . GLU A 1 84 ? -16.067 9.289 11.613 1.00 96.81 84 GLU A CA 1
ATOM 616 C C . GLU A 1 84 ? -15.851 10.043 10.286 1.00 96.81 84 GLU A C 1
ATOM 618 O O . GLU A 1 84 ? -16.253 9.573 9.221 1.00 96.81 84 GLU A O 1
ATOM 623 N N . PRO A 1 85 ? -15.198 11.220 10.295 1.00 97.44 85 PRO A N 1
ATOM 624 C CA . PRO A 1 85 ? -14.828 11.905 9.061 1.00 97.44 85 PRO A CA 1
ATOM 625 C C . PRO A 1 85 ? -13.804 11.117 8.231 1.00 97.44 85 PRO A C 1
ATOM 627 O O . PRO A 1 85 ? -12.774 10.683 8.744 1.00 97.44 85 PRO A O 1
ATOM 630 N N . GLU A 1 86 ? -14.022 11.047 6.919 1.00 95.25 86 GLU A N 1
ATOM 631 C CA . GLU A 1 86 ? -13.084 10.422 5.983 1.00 95.25 86 GLU A CA 1
ATOM 632 C C . GLU A 1 86 ? -12.161 11.446 5.304 1.00 95.25 86 GLU A C 1
ATOM 634 O O . GLU A 1 86 ? -12.584 12.528 4.888 1.00 95.25 86 GLU A O 1
ATOM 639 N N . VAL A 1 87 ? -10.886 11.080 5.136 1.00 94.88 87 VAL A N 1
ATOM 640 C CA . VAL A 1 87 ? -9.891 11.858 4.384 1.00 94.88 87 VAL A CA 1
ATOM 641 C C . VAL A 1 87 ? -9.161 10.941 3.410 1.00 94.88 87 VAL A C 1
ATOM 643 O O . VAL A 1 87 ? -8.699 9.865 3.783 1.00 94.88 87 VAL A O 1
ATOM 646 N N . VAL A 1 88 ? -9.015 11.389 2.161 1.00 92.00 88 VAL A N 1
ATOM 647 C CA . VAL A 1 88 ? -8.336 10.636 1.100 1.00 92.00 88 VAL A CA 1
ATOM 648 C C . VAL A 1 88 ? -7.057 11.352 0.680 1.00 92.00 88 VAL A C 1
ATOM 650 O O . VAL A 1 88 ? -7.081 12.520 0.294 1.00 92.00 88 VAL A O 1
ATOM 653 N N . PHE A 1 89 ? -5.946 10.617 0.694 1.00 90.38 89 PHE A N 1
ATOM 654 C CA . PHE A 1 89 ? -4.682 11.032 0.091 1.00 90.38 89 PHE A CA 1
ATOM 655 C C . PHE A 1 89 ? -4.445 10.210 -1.174 1.00 90.38 89 PHE A C 1
ATOM 657 O O . PHE A 1 89 ? -4.559 8.988 -1.153 1.00 90.38 89 PHE A O 1
ATOM 664 N N . THR A 1 90 ? -4.104 10.870 -2.279 1.00 87.88 90 THR A N 1
ATOM 665 C CA . THR A 1 90 ? -3.799 10.198 -3.545 1.00 87.88 90 THR A CA 1
ATOM 666 C C . THR A 1 90 ? -2.558 10.802 -4.185 1.00 87.88 90 THR A C 1
ATOM 668 O O . THR A 1 90 ? -2.273 11.990 -4.019 1.00 87.88 90 THR A O 1
ATOM 671 N N . THR A 1 91 ? -1.802 9.978 -4.903 1.00 80.81 91 THR A N 1
ATOM 672 C CA . THR A 1 91 ? -0.598 10.380 -5.629 1.00 80.81 91 THR A CA 1
ATOM 673 C C . THR A 1 91 ? -0.608 9.757 -7.021 1.00 80.81 91 THR A C 1
ATOM 675 O O . THR A 1 91 ? -1.236 8.724 -7.258 1.00 80.81 91 THR A O 1
ATOM 678 N N . VAL A 1 92 ? 0.101 10.384 -7.961 1.00 67.94 92 VAL A N 1
ATOM 679 C CA . VAL A 1 92 ? 0.417 9.769 -9.251 1.00 67.94 92 VAL A CA 1
ATOM 680 C C . VAL A 1 92 ? 1.811 9.157 -9.155 1.00 67.94 92 VAL A C 1
ATOM 682 O O . VAL A 1 92 ? 2.790 9.860 -8.909 1.00 67.94 92 VAL A O 1
ATOM 685 N N . ALA A 1 93 ? 1.915 7.839 -9.315 1.00 64.25 93 ALA A N 1
ATOM 686 C CA . ALA A 1 93 ? 3.214 7.185 -9.401 1.00 64.25 93 ALA A CA 1
ATOM 687 C C . ALA A 1 93 ? 3.783 7.388 -10.813 1.00 64.25 93 ALA A C 1
ATOM 689 O O . ALA A 1 93 ? 3.194 6.926 -11.793 1.00 64.25 93 ALA A O 1
ATOM 690 N N . CYS A 1 94 ? 4.929 8.067 -10.923 1.00 54.28 94 CYS A N 1
ATOM 691 C CA . CYS A 1 94 ? 5.673 8.155 -12.176 1.00 54.28 94 CYS A CA 1
ATOM 692 C C . CYS A 1 94 ? 6.176 6.762 -12.555 1.00 54.28 94 CYS A C 1
ATOM 694 O O . CYS A 1 94 ? 7.119 6.241 -11.961 1.00 54.28 94 CYS A O 1
ATOM 696 N N . THR A 1 95 ? 5.551 6.149 -13.556 1.00 59.12 95 THR A N 1
ATOM 697 C CA . THR A 1 95 ? 6.063 4.921 -14.153 1.00 59.12 95 THR A CA 1
ATOM 698 C C . THR A 1 95 ? 7.328 5.268 -14.923 1.00 59.12 95 THR A C 1
ATOM 700 O O . THR A 1 95 ? 7.239 5.860 -15.998 1.00 59.12 95 THR A O 1
ATOM 703 N N . GLY A 1 96 ? 8.494 4.953 -14.354 1.00 54.97 9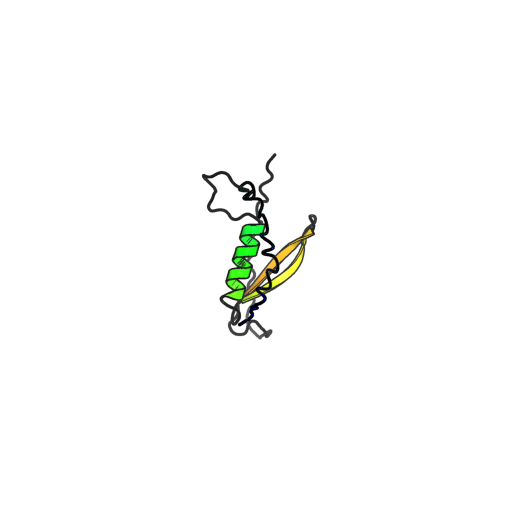6 GLY A N 1
ATOM 704 C CA . GLY A 1 96 ? 9.776 5.063 -15.042 1.00 54.97 96 GLY A CA 1
ATOM 705 C C . GLY A 1 96 ? 9.764 4.163 -16.272 1.00 54.97 96 GLY A C 1
ATOM 706 O O . GLY A 1 96 ? 9.973 2.959 -16.170 1.00 54.97 96 GLY A O 1
ATOM 707 N N . GLY A 1 97 ? 9.434 4.729 -17.430 1.00 50.44 97 GLY A N 1
ATOM 708 C CA . GLY A 1 97 ? 9.651 4.080 -18.710 1.00 50.44 97 GLY A CA 1
ATOM 709 C C . GLY A 1 97 ? 11.116 4.252 -19.066 1.00 50.44 97 GLY A C 1
ATOM 710 O O . GLY A 1 97 ? 11.533 5.359 -19.397 1.00 50.44 97 GLY A O 1
ATOM 711 N N . SER A 1 98 ? 11.895 3.178 -18.984 1.00 47.00 98 SER A N 1
ATOM 712 C CA . SER A 1 98 ? 13.158 3.089 -19.705 1.00 47.00 98 SER A CA 1
ATOM 713 C C . SER A 1 98 ? 12.845 3.025 -21.203 1.00 47.00 98 SER A C 1
ATOM 715 O O . SER A 1 98 ? 12.530 1.968 -21.747 1.00 47.00 98 SER A O 1
ATOM 717 N N . THR A 1 99 ? 12.846 4.185 -21.859 1.00 41.69 99 THR A N 1
ATOM 718 C CA . THR A 1 99 ? 13.173 4.278 -23.292 1.00 41.69 99 THR A CA 1
ATOM 719 C C . THR A 1 99 ? 14.674 4.234 -23.479 1.00 41.69 99 THR A C 1
ATOM 721 O O . THR A 1 99 ? 15.360 4.920 -22.687 1.00 41.69 99 THR A O 1
#